Protein AF-A0A838S1V6-F1 (afdb_monomer_lite)

Structure (mmCIF, N/CA/C/O backbone):
data_AF-A0A838S1V6-F1
#
_entry.id   AF-A0A838S1V6-F1
#
loop_
_atom_site.group_PDB
_atom_site.id
_atom_site.type_symbol
_atom_site.label_atom_id
_atom_site.label_alt_id
_atom_site.label_comp_id
_atom_site.label_asym_id
_atom_site.label_entity_id
_atom_site.label_seq_id
_atom_site.pdbx_PDB_ins_code
_atom_site.Cartn_x
_atom_site.Cartn_y
_atom_site.Cartn_z
_atom_site.occupancy
_atom_site.B_iso_or_equiv
_atom_site.auth_seq_id
_atom_site.auth_comp_id
_atom_site.auth_asym_id
_atom_site.auth_atom_id
_atom_site.pdbx_PDB_model_num
ATOM 1 N N . MET A 1 1 ? -33.472 -0.361 -49.915 1.00 64.38 1 MET A N 1
ATOM 2 C CA . MET A 1 1 ? -34.206 0.030 -48.690 1.00 64.38 1 MET A CA 1
ATOM 3 C C . MET A 1 1 ? -33.788 -0.905 -47.568 1.00 64.38 1 MET A C 1
ATOM 5 O O . MET A 1 1 ? -33.939 -2.108 -47.727 1.00 64.38 1 MET A O 1
ATOM 9 N N . LEU A 1 2 ? -33.205 -0.383 -46.486 1.00 55.56 2 LEU A N 1
ATOM 10 C CA . LEU A 1 2 ? -32.909 -1.182 -45.290 1.00 55.56 2 LEU A CA 1
ATOM 11 C C . LEU A 1 2 ? -34.223 -1.507 -44.573 1.00 55.56 2 LEU A C 1
ATOM 13 O O . LEU A 1 2 ? -35.088 -0.643 -44.443 1.00 55.56 2 LEU A O 1
ATOM 17 N N . SER A 1 3 ? -34.386 -2.756 -44.138 1.00 73.19 3 SER A N 1
ATOM 18 C CA . SER A 1 3 ? -35.585 -3.168 -43.405 1.00 73.19 3 SER A CA 1
ATOM 19 C C . SER A 1 3 ? -35.631 -2.497 -42.027 1.00 73.19 3 SER A C 1
ATOM 21 O O . SER A 1 3 ? -34.586 -2.237 -41.426 1.00 73.19 3 SER A O 1
ATOM 23 N N . ALA A 1 4 ? -36.829 -2.272 -41.483 1.00 70.50 4 ALA A N 1
ATOM 24 C CA . ALA A 1 4 ? -37.004 -1.690 -40.147 1.00 70.50 4 ALA A CA 1
ATOM 25 C C . ALA A 1 4 ? -36.243 -2.464 -39.047 1.00 70.50 4 ALA A C 1
ATOM 27 O O . ALA A 1 4 ? -35.729 -1.864 -38.106 1.00 70.50 4 ALA A O 1
ATOM 28 N N . LYS A 1 5 ? -36.090 -3.788 -39.204 1.00 60.09 5 LYS A N 1
ATOM 29 C CA . LYS A 1 5 ? -35.303 -4.635 -38.294 1.00 60.09 5 LYS A CA 1
ATOM 30 C C . LYS A 1 5 ? -33.808 -4.315 -38.356 1.00 60.09 5 LYS A C 1
ATOM 32 O O . LYS A 1 5 ? -33.156 -4.252 -37.323 1.00 60.09 5 LYS A O 1
ATOM 37 N N . SER A 1 6 ? -33.280 -4.052 -39.551 1.00 66.31 6 SER A N 1
ATOM 38 C CA . SER A 1 6 ? -31.873 -3.688 -39.752 1.00 66.31 6 SER A CA 1
ATOM 39 C C . SER A 1 6 ? -31.537 -2.335 -39.115 1.00 66.31 6 SER A C 1
ATOM 41 O O . SER A 1 6 ? -30.457 -2.178 -38.556 1.00 66.31 6 SER A O 1
ATOM 43 N N . ILE A 1 7 ? -32.472 -1.379 -39.142 1.00 74.88 7 ILE A N 1
ATOM 44 C CA . ILE A 1 7 ? -32.304 -0.061 -38.506 1.00 74.88 7 ILE A CA 1
ATOM 45 C C . ILE A 1 7 ? -32.305 -0.189 -36.974 1.00 74.88 7 ILE A C 1
ATOM 47 O O . ILE A 1 7 ? -31.448 0.393 -36.311 1.00 74.88 7 ILE A O 1
ATOM 51 N N . ALA A 1 8 ? -33.210 -0.997 -36.410 1.00 71.31 8 ALA A N 1
ATOM 52 C CA . ALA A 1 8 ? -33.288 -1.223 -34.966 1.00 71.31 8 ALA A CA 1
ATOM 53 C C . ALA A 1 8 ? -32.011 -1.870 -34.398 1.00 71.31 8 ALA A C 1
ATOM 55 O O . ALA A 1 8 ? -31.507 -1.431 -33.364 1.00 71.31 8 ALA A O 1
ATOM 56 N N . THR A 1 9 ? -31.441 -2.858 -35.096 1.00 69.56 9 THR A N 1
ATOM 57 C CA . THR A 1 9 ? -30.188 -3.503 -34.674 1.00 69.56 9 THR A CA 1
ATOM 58 C C . THR A 1 9 ? -29.012 -2.526 -34.673 1.00 69.56 9 THR A C 1
ATOM 60 O O . THR A 1 9 ? -28.224 -2.519 -33.731 1.00 69.56 9 THR A O 1
ATOM 63 N N . ILE A 1 10 ? -28.905 -1.662 -35.689 1.00 74.19 10 ILE A N 1
ATOM 64 C CA . ILE A 1 10 ? -27.821 -0.671 -35.775 1.00 74.19 10 ILE A CA 1
ATOM 65 C C . ILE A 1 10 ? -27.909 0.336 -34.620 1.00 74.19 10 ILE A C 1
ATOM 67 O O . ILE A 1 10 ? -26.894 0.641 -33.997 1.00 74.19 10 ILE A O 1
ATOM 71 N N . LEU A 1 11 ? -29.115 0.810 -34.290 1.00 71.19 11 LEU A N 1
ATOM 72 C CA . LEU A 1 11 ? -29.318 1.743 -33.178 1.00 71.19 11 LEU A CA 1
ATOM 73 C C . LEU A 1 11 ? -29.007 1.109 -31.816 1.00 71.19 11 LEU A C 1
ATOM 75 O O . LEU A 1 11 ? -28.385 1.758 -30.979 1.00 71.19 11 LEU A O 1
ATOM 79 N N . ALA A 1 12 ? -29.373 -0.159 -31.605 1.00 68.88 12 ALA A N 1
ATOM 80 C CA . ALA A 1 12 ? -29.048 -0.876 -30.373 1.00 68.88 12 ALA A CA 1
ATOM 81 C C . ALA A 1 12 ? -27.529 -1.041 -30.192 1.00 68.88 12 ALA A C 1
ATOM 83 O O . ALA A 1 12 ? -27.003 -0.772 -29.114 1.00 68.88 12 ALA A O 1
ATOM 84 N N . VAL A 1 13 ? -26.808 -1.406 -31.258 1.00 64.50 13 VAL A N 1
ATOM 85 C CA . VAL A 1 13 ? -25.341 -1.520 -31.224 1.00 64.50 13 VAL A CA 1
ATOM 86 C C . VAL A 1 13 ? -24.693 -0.158 -30.975 1.00 64.50 13 VAL A C 1
ATOM 88 O O . VAL A 1 13 ? -23.810 -0.053 -30.128 1.00 64.50 13 VAL A O 1
ATOM 91 N N . ALA A 1 14 ? -25.157 0.904 -31.639 1.00 69.19 14 ALA A N 1
ATOM 92 C CA . ALA A 1 14 ? -24.637 2.253 -31.426 1.00 69.19 14 ALA A CA 1
ATOM 93 C C . ALA A 1 14 ? -24.868 2.750 -29.988 1.00 69.19 14 ALA A C 1
ATOM 95 O O . ALA A 1 14 ? -23.976 3.367 -29.411 1.00 69.19 14 ALA A O 1
ATOM 96 N N . ALA A 1 15 ? -26.023 2.445 -29.387 1.00 65.69 15 ALA A N 1
ATOM 97 C CA . ALA A 1 15 ? -26.323 2.795 -28.001 1.00 65.69 15 ALA A CA 1
ATOM 98 C C . ALA A 1 15 ? -25.430 2.039 -27.008 1.00 65.69 15 ALA A C 1
ATOM 100 O O . ALA A 1 15 ? -24.914 2.650 -26.078 1.00 65.69 15 ALA A O 1
ATOM 101 N N . VAL A 1 16 ? -25.189 0.742 -27.231 1.00 64.00 16 VAL A N 1
ATOM 102 C CA . VAL A 1 16 ? -24.269 -0.063 -26.410 1.00 64.00 16 VAL A CA 1
ATOM 103 C C . VAL A 1 16 ? -22.837 0.450 -26.539 1.00 64.00 16 VAL A C 1
ATOM 105 O O . VAL A 1 16 ? -22.167 0.636 -25.529 1.00 64.00 16 VAL A O 1
ATOM 108 N N . VAL A 1 17 ? -22.378 0.765 -27.753 1.00 66.81 17 VAL A N 1
ATOM 109 C CA . VAL A 1 17 ? -21.049 1.355 -27.975 1.00 66.81 17 VAL A CA 1
ATOM 110 C C . VAL A 1 17 ? -20.945 2.729 -27.314 1.00 66.81 17 VAL A C 1
ATOM 112 O O . VAL A 1 17 ? -19.946 3.007 -26.663 1.00 66.81 17 VAL A O 1
ATOM 115 N N . ALA A 1 18 ? -21.972 3.575 -27.403 1.00 63.81 18 ALA A N 1
ATOM 116 C CA . ALA A 1 18 ? -21.994 4.872 -26.731 1.00 63.81 18 ALA A CA 1
ATOM 117 C C . ALA A 1 18 ? -22.027 4.744 -25.199 1.00 63.81 18 ALA A C 1
ATOM 119 O O . ALA A 1 18 ? -21.424 5.568 -24.518 1.00 63.81 18 ALA A O 1
ATOM 120 N N . LEU A 1 19 ? -22.670 3.708 -24.653 1.00 63.31 19 LEU A N 1
ATOM 121 C CA . LEU A 1 19 ? -22.650 3.382 -23.224 1.00 63.31 19 LEU A CA 1
ATOM 122 C C . LEU A 1 19 ? -21.275 2.880 -22.786 1.00 63.31 19 LEU A C 1
ATOM 124 O O . LEU A 1 19 ? -20.761 3.361 -21.788 1.00 63.31 19 LEU A O 1
ATOM 128 N N . ILE A 1 20 ? -20.644 1.991 -23.554 1.00 58.94 20 ILE A N 1
ATOM 129 C CA . ILE A 1 20 ? -19.292 1.487 -23.277 1.00 58.94 20 ILE A CA 1
ATOM 130 C C . ILE A 1 20 ? -18.272 2.624 -23.374 1.00 58.94 20 ILE A C 1
ATOM 132 O O . ILE A 1 20 ? -17.466 2.796 -22.469 1.00 58.94 20 ILE A O 1
ATOM 136 N N . VAL A 1 21 ? -18.333 3.447 -24.425 1.00 55.88 21 VAL A N 1
ATOM 137 C CA . VAL A 1 21 ? -17.457 4.615 -24.608 1.00 55.88 21 VAL A CA 1
ATOM 138 C C . VAL A 1 21 ? -17.772 5.703 -23.582 1.00 55.88 21 VAL A C 1
ATOM 140 O O . VAL A 1 21 ? -16.857 6.359 -23.105 1.00 55.88 21 VAL A O 1
ATOM 143 N N . GLY A 1 22 ? -19.034 5.898 -23.204 1.00 54.19 22 GLY A N 1
ATOM 144 C CA . GLY A 1 22 ? -19.452 6.839 -22.162 1.00 54.19 22 GLY A CA 1
ATOM 145 C C . GLY A 1 22 ? -19.011 6.403 -20.764 1.00 54.19 22 GLY A C 1
ATOM 146 O O . GLY A 1 22 ? -18.532 7.232 -19.994 1.00 54.19 22 GLY A O 1
ATOM 147 N N . CYS A 1 23 ? -19.088 5.106 -20.458 1.00 50.38 23 CYS A N 1
ATOM 148 C CA . CYS A 1 23 ? -18.514 4.502 -19.260 1.00 50.38 23 CYS A CA 1
ATOM 149 C C . CYS A 1 23 ? -16.985 4.611 -19.285 1.00 50.38 23 CYS A C 1
ATOM 151 O O . CYS A 1 23 ? -16.415 5.121 -18.330 1.00 50.38 23 CYS A O 1
ATOM 153 N N . ALA A 1 24 ? -16.325 4.264 -20.391 1.00 48.09 24 ALA A N 1
ATOM 154 C CA . ALA A 1 24 ? -14.873 4.379 -20.543 1.00 48.09 24 ALA A CA 1
ATOM 155 C C . ALA A 1 24 ? -14.373 5.837 -20.465 1.00 48.09 24 ALA A C 1
ATOM 157 O O . ALA A 1 24 ? -13.326 6.091 -19.886 1.00 48.09 24 ALA A O 1
ATOM 158 N N . ARG A 1 25 ? -15.136 6.811 -20.984 1.00 45.31 25 ARG A N 1
ATOM 159 C CA . ARG A 1 25 ? -14.848 8.256 -20.875 1.00 45.31 25 ARG A CA 1
ATOM 160 C C . ARG A 1 25 ? -15.199 8.844 -19.506 1.00 45.31 25 ARG A C 1
ATOM 162 O O . ARG A 1 25 ? -14.613 9.845 -19.114 1.00 45.31 25 ARG A O 1
ATOM 169 N N . ARG A 1 26 ? -16.120 8.249 -18.743 1.00 42.47 26 ARG A N 1
ATOM 170 C CA . ARG A 1 26 ? -16.236 8.543 -17.301 1.00 42.47 26 ARG A CA 1
ATOM 171 C C . ARG A 1 26 ? -15.071 7.949 -16.509 1.00 42.47 26 ARG A C 1
ATOM 173 O O . ARG A 1 26 ? -14.690 8.525 -15.502 1.00 42.47 26 ARG A O 1
ATOM 180 N N . PHE A 1 27 ? -14.479 6.870 -17.014 1.00 42.69 27 PHE A N 1
ATOM 181 C CA . PHE A 1 27 ? -13.254 6.247 -16.514 1.00 42.69 27 PHE A CA 1
ATOM 182 C C . PHE A 1 27 ? -11.954 6.864 -17.058 1.00 42.69 27 PHE A C 1
ATOM 184 O O . PHE A 1 27 ? -10.881 6.319 -16.808 1.00 42.69 27 PHE A O 1
ATOM 191 N N . THR A 1 28 ? -11.990 8.042 -17.699 1.00 35.75 28 THR A N 1
ATOM 192 C CA . THR A 1 28 ? -10.828 8.953 -17.649 1.00 35.75 28 THR A CA 1
ATOM 193 C C . THR A 1 28 ? -10.734 9.520 -16.232 1.00 35.75 28 THR A C 1
ATOM 195 O O . THR A 1 28 ? -11.035 10.680 -15.966 1.00 35.75 28 THR A O 1
ATOM 198 N N . LEU A 1 29 ? -10.394 8.627 -15.305 1.00 42.25 29 LEU A N 1
ATOM 199 C CA . LEU A 1 29 ? -9.976 8.923 -13.954 1.00 42.25 29 LEU A CA 1
ATOM 200 C C . LEU A 1 29 ? -8.748 9.833 -14.072 1.00 42.25 29 LEU A C 1
ATOM 202 O O . LEU A 1 29 ? -7.793 9.509 -14.779 1.00 42.25 29 LEU A O 1
ATOM 206 N N . ASN A 1 30 ? -8.775 10.980 -13.397 1.00 44.09 30 ASN A N 1
ATOM 207 C CA . ASN A 1 30 ? -7.566 11.731 -13.070 1.00 44.09 30 ASN A CA 1
ATOM 208 C C . ASN A 1 30 ? -6.747 10.844 -12.114 1.00 44.09 30 ASN A C 1
ATOM 210 O O . ASN A 1 30 ? -6.823 10.992 -10.900 1.00 44.09 30 ASN A O 1
ATOM 214 N N . THR A 1 31 ? -6.061 9.837 -12.658 1.00 52.75 31 THR A N 1
ATOM 215 C CA . THR A 1 31 ? -5.337 8.825 -11.880 1.00 52.75 31 THR A CA 1
ATOM 216 C C . THR A 1 31 ? -3.970 9.300 -11.439 1.00 52.75 31 THR A C 1
ATOM 218 O O . THR A 1 31 ? -3.378 8.640 -10.602 1.00 52.75 31 THR A O 1
ATOM 221 N N . ASP A 1 32 ? -3.427 10.384 -11.994 1.00 66.06 32 ASP A N 1
ATOM 222 C CA . ASP A 1 32 ? -2.097 10.850 -11.611 1.00 66.06 32 ASP A CA 1
ATOM 223 C C . ASP A 1 32 ? -2.194 11.665 -10.315 1.00 66.06 32 ASP A C 1
ATOM 225 O O . ASP A 1 32 ? -2.474 12.864 -10.317 1.00 66.06 32 ASP A O 1
ATOM 229 N N . GLY A 1 33 ? -2.022 10.981 -9.182 1.00 74.31 33 GLY A N 1
ATOM 230 C CA . GLY A 1 33 ? -1.945 11.601 -7.861 1.00 74.31 33 GLY A CA 1
ATOM 231 C C . GLY A 1 33 ? -0.622 12.338 -7.629 1.00 74.31 33 GLY A C 1
ATOM 232 O O . GLY A 1 33 ? -0.432 12.918 -6.560 1.00 74.31 33 GLY A O 1
ATOM 233 N N . GLY A 1 34 ? 0.288 12.335 -8.609 1.00 88.38 34 GLY A N 1
ATOM 234 C CA . GLY A 1 34 ? 1.590 12.979 -8.537 1.00 88.38 34 GLY A CA 1
ATOM 235 C C . GLY A 1 34 ? 2.629 12.136 -7.800 1.00 88.38 34 GLY A C 1
ATOM 236 O O . GLY A 1 34 ? 2.634 10.907 -7.869 1.00 88.38 34 GLY A O 1
ATOM 237 N N . LEU A 1 35 ? 3.550 12.813 -7.111 1.00 90.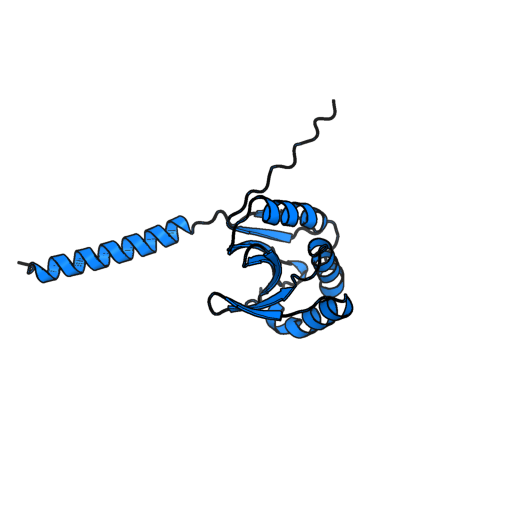62 35 LEU A N 1
ATOM 238 C CA . LEU A 1 35 ? 4.627 12.184 -6.347 1.00 90.62 35 LEU A CA 1
ATOM 239 C C . LEU A 1 35 ? 4.405 12.377 -4.848 1.00 90.62 35 LEU A C 1
ATOM 241 O O . LEU A 1 35 ? 4.153 13.496 -4.401 1.00 90.62 35 LEU A O 1
ATOM 245 N N . VAL A 1 36 ? 4.588 11.308 -4.080 1.00 93.44 36 VAL A N 1
ATOM 246 C CA . VAL A 1 36 ? 4.496 11.308 -2.611 1.00 93.44 36 VAL A CA 1
ATOM 247 C C . VAL A 1 36 ? 5.726 10.682 -1.976 1.00 93.44 36 VAL A C 1
ATOM 249 O O . VAL A 1 36 ? 6.505 10.015 -2.656 1.00 93.44 36 VAL A O 1
ATOM 252 N N . THR A 1 37 ? 5.908 10.886 -0.675 1.00 94.69 37 THR A N 1
ATOM 253 C CA . THR A 1 37 ? 6.884 10.135 0.123 1.00 94.69 37 THR A CA 1
ATOM 254 C C . THR A 1 37 ? 6.188 9.221 1.125 1.00 94.69 37 THR A C 1
ATOM 256 O O . THR A 1 37 ? 4.970 9.276 1.318 1.00 94.69 37 THR A O 1
ATOM 259 N N . LEU A 1 38 ? 6.968 8.385 1.814 1.00 95.19 38 LEU A N 1
ATOM 260 C CA . LEU A 1 38 ? 6.455 7.568 2.915 1.00 95.19 38 LEU A CA 1
ATOM 261 C C . LEU A 1 38 ? 5.749 8.418 3.982 1.00 95.19 38 LEU A C 1
ATOM 263 O O . LEU A 1 38 ? 4.734 7.986 4.526 1.00 95.19 38 LEU A O 1
ATOM 267 N N . GLY A 1 39 ? 6.224 9.642 4.236 1.00 95.56 39 GLY A N 1
ATOM 268 C CA . GLY A 1 39 ? 5.629 10.567 5.204 1.00 95.56 39 GLY A CA 1
ATOM 269 C C . GLY A 1 39 ? 4.188 10.987 4.886 1.00 95.56 39 GLY A C 1
ATOM 270 O O . GLY A 1 39 ? 3.462 11.385 5.797 1.00 95.56 39 GLY A O 1
ATOM 271 N N . ASP A 1 40 ? 3.741 10.850 3.635 1.00 95.81 40 ASP A N 1
ATOM 272 C CA . ASP A 1 40 ? 2.387 11.223 3.212 1.00 95.81 40 ASP A CA 1
ATOM 273 C C . ASP A 1 40 ? 1.343 10.113 3.469 1.00 95.81 40 ASP A C 1
ATOM 275 O O . ASP A 1 40 ? 0.138 10.376 3.449 1.00 95.81 40 ASP A O 1
ATOM 279 N N . PHE A 1 41 ? 1.764 8.874 3.772 1.00 96.88 41 PHE A N 1
ATOM 280 C CA . PHE A 1 41 ? 0.858 7.722 3.937 1.00 96.88 41 PHE A CA 1
ATOM 281 C C . PHE A 1 41 ? -0.224 7.927 5.009 1.00 96.88 41 PHE A C 1
ATOM 283 O O . PHE A 1 41 ? -1.381 7.600 4.737 1.00 96.88 41 PHE A O 1
ATOM 290 N N . PRO A 1 42 ? 0.069 8.480 6.207 1.00 96.62 42 PRO A N 1
ATOM 291 C CA . PRO A 1 42 ? -0.967 8.720 7.209 1.00 96.62 42 PRO A CA 1
ATOM 292 C C . PRO A 1 42 ? -2.048 9.685 6.708 1.00 96.62 42 PRO A C 1
ATOM 294 O O . PRO A 1 42 ? -3.232 9.484 6.981 1.00 96.62 42 PRO A O 1
ATOM 297 N N . GLN A 1 43 ? -1.661 10.708 5.939 1.00 95.31 43 GLN A N 1
ATOM 298 C CA . GLN A 1 43 ? -2.605 11.657 5.353 1.00 95.31 43 GLN A CA 1
ATOM 299 C C . GLN A 1 43 ? -3.438 11.000 4.246 1.00 95.31 43 GLN A C 1
ATOM 301 O O . GLN A 1 43 ? -4.653 11.182 4.231 1.00 95.31 43 GLN A O 1
ATOM 306 N N . LEU A 1 44 ? -2.816 10.213 3.363 1.00 95.62 44 LEU A N 1
ATOM 307 C CA . LEU A 1 44 ? -3.507 9.462 2.307 1.00 95.62 44 LEU A CA 1
ATOM 308 C C . LEU A 1 44 ? -4.530 8.479 2.887 1.00 95.62 44 LEU A C 1
ATOM 310 O O . LEU A 1 44 ? -5.674 8.432 2.442 1.00 95.62 44 LEU A O 1
ATOM 314 N N . LEU A 1 45 ? -4.147 7.732 3.924 1.00 96.50 45 LEU A N 1
ATOM 315 C CA . LEU A 1 45 ? -5.031 6.789 4.605 1.00 96.50 45 LEU A CA 1
ATOM 316 C C . LEU A 1 45 ? -6.193 7.501 5.315 1.00 96.50 45 LEU A C 1
ATOM 318 O O . LEU A 1 45 ? -7.335 7.039 5.276 1.00 96.50 45 LEU A O 1
ATOM 322 N N . SER A 1 46 ? -5.918 8.652 5.931 1.00 95.19 46 SER A N 1
ATOM 323 C CA . SER A 1 46 ? -6.943 9.496 6.548 1.00 95.19 46 SER A CA 1
ATOM 324 C C . SER A 1 46 ? -7.925 10.039 5.504 1.00 95.19 46 SER A C 1
ATOM 326 O O . SER A 1 46 ? -9.137 9.916 5.672 1.00 95.19 46 SER A O 1
ATOM 328 N N . ALA A 1 47 ? -7.434 10.559 4.378 1.00 94.31 47 ALA A N 1
ATOM 329 C CA . ALA A 1 47 ? -8.275 11.049 3.288 1.00 94.31 47 ALA A CA 1
ATOM 330 C C . ALA A 1 47 ? -9.142 9.932 2.687 1.00 94.31 47 ALA A C 1
ATOM 332 O O . ALA A 1 47 ? -10.353 10.113 2.538 1.00 94.31 47 ALA A O 1
ATOM 333 N N . LEU A 1 48 ? -8.549 8.760 2.437 1.00 95.31 48 LEU A N 1
ATOM 334 C CA . LEU A 1 48 ? -9.269 7.578 1.972 1.00 95.31 48 LEU A CA 1
ATOM 335 C C . LEU A 1 48 ? -10.382 7.197 2.955 1.00 95.31 48 LEU A C 1
ATOM 337 O O . LEU A 1 48 ? -11.532 7.091 2.553 1.00 95.31 48 LEU A O 1
ATOM 341 N N . SER A 1 49 ? -10.073 7.060 4.247 1.00 94.81 49 SER A N 1
ATOM 342 C CA . SER A 1 49 ? -11.057 6.628 5.255 1.00 94.81 49 SER A CA 1
ATOM 343 C C . SER A 1 49 ? -12.180 7.636 5.524 1.00 94.81 49 SER A C 1
ATOM 345 O O . SER A 1 49 ? -13.259 7.238 5.956 1.00 94.81 49 SER A O 1
ATOM 347 N N . THR A 1 50 ? -11.940 8.930 5.296 1.00 94.44 50 THR A N 1
ATOM 348 C CA . THR A 1 50 ? -12.905 9.999 5.607 1.00 94.44 50 THR A CA 1
ATOM 349 C C . THR A 1 50 ? -13.759 10.423 4.421 1.00 94.44 50 THR A C 1
ATOM 351 O O . THR A 1 50 ? -14.891 10.859 4.624 1.00 94.44 50 THR A O 1
ATOM 354 N N . THR A 1 51 ? -13.227 10.332 3.201 1.00 93.56 51 THR A N 1
ATOM 355 C CA . THR A 1 51 ? -13.900 10.825 1.986 1.00 93.56 51 THR A CA 1
ATOM 356 C C . THR A 1 51 ? -14.170 9.733 0.956 1.00 93.56 51 THR A C 1
ATOM 358 O O . THR A 1 51 ? -14.999 9.935 0.073 1.00 93.56 51 THR A O 1
ATOM 361 N N . GLY A 1 52 ? -13.496 8.585 1.066 1.00 92.88 52 GLY A N 1
ATOM 362 C CA . GLY A 1 52 ? -13.684 7.452 0.171 1.00 92.88 52 GLY A CA 1
ATOM 363 C C . GLY A 1 52 ? -14.942 6.644 0.488 1.00 92.88 52 GLY A C 1
ATOM 364 O O . GLY A 1 52 ? -15.406 6.574 1.628 1.00 92.88 52 GLY A O 1
ATOM 365 N N . GLY A 1 53 ? -15.482 6.003 -0.544 1.00 93.94 53 GLY A N 1
ATOM 366 C CA . GLY A 1 53 ? -16.530 4.992 -0.449 1.00 93.94 53 GLY A CA 1
ATOM 367 C C . GLY A 1 53 ? -15.985 3.595 -0.740 1.00 93.94 53 GLY A C 1
ATOM 368 O O . GLY A 1 53 ? -14.795 3.405 -0.975 1.00 93.94 53 GLY A O 1
ATOM 369 N N . ASN A 1 54 ? -16.865 2.592 -0.749 1.00 95.56 54 ASN A N 1
ATOM 370 C CA . ASN A 1 54 ? -16.491 1.253 -1.216 1.00 95.56 54 ASN A CA 1
ATOM 371 C C . ASN A 1 54 ? -15.937 1.317 -2.643 1.00 95.56 54 ASN A C 1
ATOM 373 O O . ASN A 1 54 ? -16.585 1.878 -3.523 1.00 95.56 54 ASN A O 1
ATOM 377 N N . GLY A 1 55 ? -14.778 0.699 -2.860 1.00 91.75 55 GLY A N 1
ATOM 378 C CA . GLY A 1 55 ? -14.075 0.715 -4.140 1.00 91.75 55 GLY A CA 1
ATOM 379 C C . GLY A 1 55 ? -13.100 1.881 -4.319 1.00 91.75 55 GLY A C 1
ATOM 380 O O . GLY A 1 55 ? -12.292 1.815 -5.236 1.00 91.75 55 GLY A O 1
ATOM 381 N N . SER A 1 56 ? -13.102 2.898 -3.447 1.00 94.62 56 SER A N 1
ATOM 382 C CA . SER A 1 56 ? -12.063 3.934 -3.454 1.00 94.62 56 SER A CA 1
ATOM 383 C C . SER A 1 56 ? -10.713 3.336 -3.063 1.00 94.62 56 SER A C 1
ATOM 385 O O . SER A 1 56 ? -10.639 2.494 -2.157 1.00 94.62 56 SER A O 1
ATOM 387 N N . PHE A 1 57 ? -9.640 3.793 -3.707 1.00 95.44 57 PHE A N 1
ATOM 388 C CA . PHE A 1 57 ? -8.290 3.321 -3.419 1.00 95.44 57 PHE A CA 1
ATOM 389 C C . PHE A 1 57 ? -7.214 4.340 -3.784 1.00 95.44 57 PHE A C 1
ATOM 391 O O . PHE A 1 57 ? -7.418 5.240 -4.600 1.00 95.44 57 PHE A O 1
ATOM 398 N N . TRP A 1 58 ? -6.028 4.142 -3.216 1.00 95.62 58 TRP A N 1
ATOM 399 C CA . TRP A 1 58 ? -4.791 4.692 -3.753 1.00 95.62 58 TRP A CA 1
ATOM 400 C C . TRP A 1 58 ? -3.716 3.619 -3.866 1.00 95.62 58 TRP A C 1
ATOM 402 O O . TRP A 1 58 ? -3.716 2.640 -3.120 1.00 95.62 58 TRP A O 1
ATOM 412 N N . VAL A 1 59 ? -2.793 3.825 -4.799 1.00 94.81 59 VAL A N 1
ATOM 413 C CA . VAL A 1 59 ? -1.660 2.942 -5.074 1.00 94.81 59 VAL A CA 1
ATOM 414 C C . VAL A 1 59 ? -0.389 3.770 -5.094 1.00 94.81 59 VAL A C 1
ATOM 416 O O . VAL A 1 59 ? -0.364 4.843 -5.691 1.00 94.81 59 VAL A O 1
ATOM 419 N N . VAL A 1 60 ? 0.678 3.259 -4.494 1.00 93.88 60 VAL A N 1
ATOM 420 C CA . VAL A 1 60 ? 2.031 3.754 -4.755 1.00 93.88 60 VAL A CA 1
ATOM 421 C C . VAL A 1 60 ? 2.791 2.750 -5.604 1.00 93.88 60 VAL A C 1
ATOM 423 O O . VAL A 1 60 ? 2.776 1.551 -5.320 1.00 93.88 60 VAL A O 1
ATOM 426 N N . LEU A 1 61 ? 3.465 3.237 -6.640 1.00 90.88 61 LEU A N 1
ATOM 427 C CA . LEU A 1 61 ? 4.436 2.457 -7.402 1.00 90.88 61 LEU A CA 1
ATOM 428 C C . LEU A 1 61 ? 5.819 2.695 -6.803 1.00 90.88 61 LEU A C 1
ATOM 430 O O . LEU A 1 61 ? 6.146 3.834 -6.471 1.00 90.88 61 LEU A O 1
ATOM 434 N N . VAL A 1 62 ? 6.623 1.640 -6.668 1.00 85.50 62 VAL A N 1
ATOM 435 C CA . VAL A 1 62 ? 7.940 1.696 -6.018 1.00 85.50 62 VAL A CA 1
ATOM 436 C C . VAL A 1 62 ? 9.052 1.723 -7.075 1.00 85.50 62 VAL A C 1
ATOM 438 O O . VAL A 1 62 ? 9.448 0.659 -7.560 1.00 85.50 62 VAL A O 1
ATOM 441 N N . PRO A 1 63 ? 9.603 2.897 -7.449 1.00 71.94 63 PRO A N 1
ATOM 442 C CA . PRO A 1 63 ? 10.492 3.011 -8.605 1.00 71.94 63 PRO A CA 1
ATOM 443 C C . PRO A 1 63 ? 11.819 2.277 -8.423 1.00 71.94 63 PRO A C 1
ATOM 445 O O . PRO A 1 63 ? 12.313 1.676 -9.369 1.00 71.94 63 PRO A O 1
ATOM 448 N N . ASN A 1 64 ? 12.347 2.238 -7.195 1.00 63.91 64 ASN A N 1
ATOM 449 C CA . ASN A 1 64 ? 13.605 1.557 -6.859 1.00 63.91 64 ASN A CA 1
ATOM 450 C C . ASN A 1 64 ? 13.544 0.027 -7.038 1.00 63.91 64 ASN A C 1
ATOM 452 O O . ASN A 1 64 ? 14.567 -0.645 -6.951 1.00 63.91 64 ASN A O 1
ATOM 456 N N . THR A 1 65 ? 12.356 -0.529 -7.299 1.00 59.28 65 THR A N 1
ATOM 457 C CA . THR A 1 65 ? 12.165 -1.950 -7.633 1.00 59.28 65 THR A CA 1
ATOM 458 C C . THR A 1 65 ? 12.110 -2.218 -9.130 1.00 59.28 65 THR A C 1
ATOM 460 O O . THR A 1 65 ? 12.009 -3.380 -9.524 1.00 59.28 65 THR A O 1
ATOM 463 N N . ALA A 1 66 ? 12.182 -1.171 -9.961 1.00 58.41 66 ALA A N 1
ATOM 464 C CA . ALA A 1 66 ? 12.229 -1.315 -11.404 1.00 58.41 66 ALA A CA 1
ATOM 465 C C . ALA A 1 66 ? 13.446 -2.154 -11.787 1.00 58.41 66 ALA A C 1
ATOM 467 O O . ALA A 1 66 ? 14.592 -1.730 -11.640 1.00 58.41 66 ALA A O 1
ATOM 468 N N . ARG A 1 67 ? 13.189 -3.365 -12.270 1.00 59.34 67 ARG A N 1
ATOM 469 C CA . ARG A 1 67 ? 14.198 -4.162 -12.962 1.00 59.34 67 ARG A CA 1
ATOM 470 C C . ARG A 1 67 ? 14.238 -3.730 -14.425 1.00 59.34 67 ARG A C 1
ATOM 472 O O . ARG A 1 67 ? 13.327 -3.061 -14.911 1.00 59.34 67 ARG A O 1
ATOM 479 N N . ASP A 1 68 ? 15.227 -4.229 -15.155 1.00 56.97 68 ASP A N 1
ATOM 480 C CA . ASP A 1 68 ? 15.336 -4.075 -16.614 1.00 56.97 68 ASP A CA 1
ATOM 481 C C . ASP A 1 68 ? 14.099 -4.607 -17.378 1.00 56.97 68 ASP A C 1
ATOM 483 O O . ASP A 1 68 ? 13.958 -4.368 -18.575 1.00 56.97 68 ASP A O 1
ATOM 487 N N . ASP A 1 69 ? 13.193 -5.324 -16.696 1.00 59.38 69 ASP A N 1
ATOM 488 C CA . ASP A 1 69 ? 11.915 -5.804 -17.230 1.00 59.38 69 ASP A CA 1
ATOM 489 C C . ASP A 1 69 ? 10.732 -4.824 -17.059 1.00 59.38 69 ASP A C 1
ATOM 491 O O . ASP A 1 69 ? 9.618 -5.145 -17.472 1.00 59.38 69 ASP A O 1
ATOM 495 N N . GLY A 1 70 ? 10.962 -3.637 -16.481 1.00 60.47 70 GLY A N 1
ATOM 496 C CA . GLY A 1 70 ? 9.996 -2.535 -16.422 1.00 60.47 70 GLY A CA 1
ATOM 497 C C . GLY A 1 70 ? 8.832 -2.713 -15.441 1.00 60.47 70 GLY A C 1
ATOM 498 O O . GLY A 1 70 ? 7.893 -1.919 -15.479 1.00 60.47 70 GLY A O 1
ATOM 499 N N . ASN A 1 71 ? 8.860 -3.726 -14.566 1.00 69.81 71 ASN A N 1
ATOM 500 C CA . ASN A 1 71 ? 7.781 -3.963 -13.604 1.00 69.81 71 ASN A CA 1
ATOM 501 C C . ASN A 1 71 ? 8.097 -3.364 -12.229 1.00 69.81 71 ASN A C 1
ATOM 503 O O . ASN A 1 71 ? 9.059 -3.760 -11.575 1.00 69.81 71 ASN A O 1
ATOM 507 N N . TYR A 1 72 ? 7.237 -2.460 -11.763 1.00 83.75 72 TYR A N 1
ATOM 508 C CA . TYR A 1 72 ? 7.290 -1.900 -10.413 1.00 83.75 72 TYR A CA 1
ATOM 509 C C . TYR A 1 72 ? 6.499 -2.770 -9.430 1.00 83.75 72 TYR A C 1
ATOM 511 O O . TYR A 1 72 ? 5.423 -3.273 -9.768 1.00 83.75 72 TYR A O 1
ATOM 519 N N . ALA A 1 73 ? 6.982 -2.894 -8.193 1.00 88.88 73 ALA A N 1
ATOM 520 C CA . ALA A 1 73 ? 6.105 -3.250 -7.084 1.00 88.88 73 ALA A CA 1
ATOM 521 C C . ALA A 1 73 ? 5.057 -2.149 -6.895 1.00 88.88 73 ALA A C 1
ATOM 523 O O . ALA A 1 73 ? 5.362 -0.958 -7.028 1.00 88.88 73 ALA A O 1
ATOM 524 N N . ASN A 1 74 ? 3.836 -2.545 -6.553 1.00 91.06 74 ASN A N 1
ATOM 525 C CA . ASN A 1 74 ? 2.802 -1.607 -6.148 1.00 91.06 74 ASN A CA 1
ATOM 526 C C . ASN A 1 74 ? 2.199 -2.002 -4.801 1.00 91.06 74 ASN A C 1
ATOM 528 O O . ASN A 1 74 ? 1.960 -3.177 -4.536 1.00 91.06 74 ASN A O 1
ATOM 532 N N . LEU A 1 75 ? 1.974 -1.011 -3.944 1.00 96.06 75 LEU A N 1
ATOM 533 C CA . LEU A 1 75 ? 1.264 -1.182 -2.682 1.00 96.06 75 LEU A CA 1
ATOM 534 C C . LEU A 1 75 ? -0.020 -0.365 -2.752 1.00 96.06 75 LEU A C 1
ATOM 536 O O . LEU A 1 75 ? 0.028 0.831 -3.042 1.00 96.06 75 LEU A O 1
ATOM 540 N N . GLN A 1 76 ? -1.152 -1.008 -2.484 1.00 97.31 76 GLN A N 1
ATOM 541 C CA . GLN A 1 76 ? -2.467 -0.390 -2.566 1.00 97.31 76 GLN A CA 1
ATOM 542 C C . GLN A 1 76 ? -3.113 -0.298 -1.185 1.00 97.31 76 GLN A C 1
ATOM 544 O O . GLN A 1 76 ? -2.897 -1.142 -0.319 1.00 97.31 76 GLN A O 1
ATOM 549 N N . TYR A 1 77 ? -3.953 0.715 -0.996 1.00 98.25 77 TYR A N 1
ATOM 550 C CA . TYR A 1 77 ? -4.916 0.773 0.095 1.00 98.25 77 TYR A CA 1
ATOM 551 C C . TYR A 1 77 ? -6.298 1.035 -0.478 1.00 98.25 77 TYR A C 1
ATOM 553 O O . TYR A 1 77 ? -6.462 1.943 -1.291 1.00 98.25 77 TYR A O 1
ATOM 561 N N . SER A 1 78 ? -7.290 0.261 -0.046 1.00 97.50 78 SER A N 1
ATOM 562 C CA . SER A 1 78 ? -8.649 0.319 -0.592 1.00 97.50 78 SER A CA 1
ATOM 563 C C . SER A 1 78 ? -9.727 0.132 0.471 1.00 97.50 78 SER A C 1
ATOM 565 O O . SER A 1 78 ? -9.484 -0.432 1.547 1.00 97.50 78 SER A O 1
ATOM 567 N N . ILE A 1 79 ? -10.948 0.568 0.156 1.00 97.75 79 ILE A N 1
ATOM 568 C CA . ILE A 1 79 ? -12.131 0.340 0.989 1.00 97.75 79 ILE A CA 1
ATOM 569 C C . ILE A 1 79 ? -12.968 -0.812 0.432 1.00 97.75 79 ILE A C 1
ATOM 571 O O . ILE A 1 79 ? -13.514 -0.731 -0.668 1.00 97.75 79 ILE A O 1
ATOM 575 N N . GLU A 1 80 ? -13.167 -1.836 1.261 1.00 96.12 80 GLU A N 1
ATOM 576 C CA . GLU A 1 80 ? -14.076 -2.953 1.000 1.00 96.12 80 GLU A CA 1
ATOM 577 C C . GLU A 1 80 ? -15.009 -3.154 2.191 1.00 96.12 80 GLU A C 1
ATOM 579 O O . GLU A 1 80 ? -14.562 -3.229 3.338 1.00 96.12 80 GLU A O 1
ATOM 584 N N . GLY A 1 81 ? -16.320 -3.231 1.943 1.00 94.44 81 GLY A N 1
ATOM 585 C CA . GLY A 1 81 ? -17.308 -3.413 3.012 1.00 94.44 81 GLY A CA 1
ATOM 586 C C . GLY A 1 81 ? -17.265 -2.311 4.082 1.00 94.44 81 GLY A C 1
ATOM 587 O O . GLY A 1 81 ? -17.482 -2.585 5.259 1.00 94.44 81 GLY A O 1
ATOM 588 N N . GLY A 1 82 ? -16.934 -1.080 3.688 1.00 95.12 82 GLY A N 1
ATOM 589 C CA . GLY A 1 82 ? -16.792 0.082 4.564 1.00 95.12 82 GLY A CA 1
ATOM 590 C C . GLY A 1 82 ? -15.510 0.086 5.397 1.00 95.12 82 GLY A C 1
ATOM 591 O O . GLY A 1 82 ? -15.378 0.909 6.299 1.00 95.12 82 GLY A O 1
ATOM 592 N N . ARG A 1 83 ? -14.569 -0.830 5.137 1.00 96.25 83 ARG A N 1
ATOM 593 C CA . ARG A 1 83 ? -13.312 -0.950 5.879 1.00 96.25 83 ARG A CA 1
ATOM 594 C C . ARG A 1 83 ? -12.118 -0.721 4.973 1.00 96.25 83 ARG A C 1
ATOM 596 O O . ARG A 1 83 ? -11.987 -1.374 3.941 1.00 96.25 83 ARG A O 1
ATOM 603 N N . VAL A 1 84 ? -11.223 0.157 5.410 1.00 97.69 84 VAL A N 1
ATOM 604 C CA . VAL A 1 84 ? -9.911 0.337 4.789 1.00 97.69 84 VAL A CA 1
ATOM 605 C C . VAL A 1 84 ? -9.055 -0.907 5.026 1.00 97.69 84 VAL A C 1
ATOM 607 O O . VAL A 1 84 ? -9.085 -1.498 6.106 1.00 97.69 84 VAL A O 1
ATOM 610 N N . GLY A 1 85 ? -8.287 -1.295 4.016 1.00 98.25 85 GLY A N 1
ATOM 611 C CA . GLY A 1 85 ? -7.290 -2.351 4.098 1.00 98.25 85 GLY A CA 1
ATOM 612 C C . GLY A 1 85 ? -6.078 -2.015 3.245 1.00 98.25 85 GLY A C 1
ATOM 613 O O . GLY A 1 85 ? -6.161 -1.192 2.335 1.00 98.25 85 GLY A O 1
ATOM 614 N N . MET A 1 86 ? -4.957 -2.636 3.590 1.00 98.56 86 MET A N 1
ATOM 615 C CA . MET A 1 86 ? -3.731 -2.639 2.803 1.00 98.56 86 MET A CA 1
ATOM 616 C C . MET A 1 86 ? -3.744 -3.877 1.904 1.00 98.56 86 MET A C 1
ATOM 618 O O . MET A 1 86 ? -3.895 -4.994 2.405 1.00 98.56 86 MET A O 1
ATOM 622 N N . ASP A 1 87 ? -3.572 -3.671 0.601 1.00 98.25 87 ASP A N 1
ATOM 623 C CA . ASP A 1 87 ? -3.656 -4.704 -0.422 1.00 98.25 87 ASP A CA 1
ATOM 624 C C . ASP A 1 87 ? -2.323 -4.889 -1.152 1.00 98.25 87 ASP A C 1
ATOM 626 O O . ASP A 1 87 ? -1.703 -3.940 -1.643 1.00 98.25 87 ASP A O 1
ATOM 630 N N . TRP A 1 88 ? -1.925 -6.150 -1.285 1.00 97.81 88 TRP A N 1
ATOM 631 C CA . TRP A 1 88 ? -0.846 -6.600 -2.150 1.00 97.81 88 TRP A CA 1
ATOM 632 C C . TRP A 1 88 ? -1.445 -7.266 -3.386 1.00 97.81 88 TRP A C 1
ATOM 634 O O . TRP A 1 88 ? -1.816 -8.444 -3.363 1.00 97.81 88 TRP A O 1
ATOM 644 N N . VAL A 1 89 ? -1.598 -6.487 -4.457 1.00 95.25 89 VAL A N 1
ATOM 645 C CA . VAL A 1 89 ? -2.304 -6.915 -5.670 1.00 95.25 89 VAL A CA 1
ATOM 646 C C . VAL A 1 89 ? -1.409 -7.820 -6.515 1.00 95.25 89 VAL A C 1
ATOM 648 O O . VAL A 1 89 ? -0.372 -7.386 -7.014 1.00 95.25 89 VAL A O 1
ATOM 651 N N . LEU A 1 90 ? -1.808 -9.079 -6.718 1.00 94.25 90 LEU A N 1
ATOM 652 C CA . LEU A 1 90 ? -1.031 -10.104 -7.430 1.00 94.25 90 LEU A CA 1
ATOM 653 C C . LEU A 1 90 ? -1.202 -9.988 -8.954 1.00 94.25 90 LEU A C 1
ATOM 655 O O . LEU A 1 90 ? -1.525 -10.958 -9.636 1.00 94.25 90 LEU A O 1
ATOM 659 N N . LEU A 1 91 ? -1.003 -8.776 -9.474 1.00 87.94 91 LEU A N 1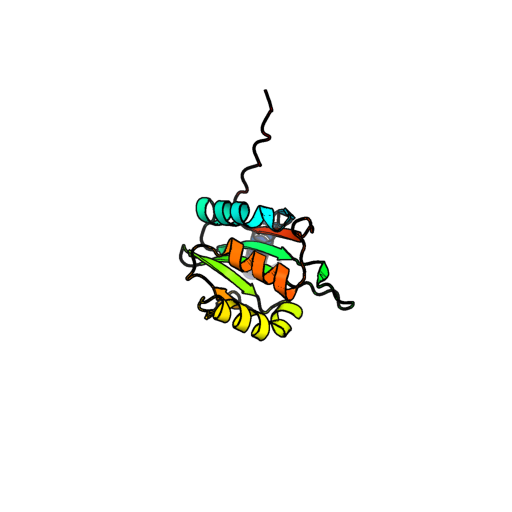
ATOM 660 C CA . LEU A 1 91 ? -1.075 -8.458 -10.900 1.00 87.94 91 LEU A CA 1
ATOM 661 C C . LEU A 1 91 ? 0.312 -8.171 -11.476 1.00 87.94 91 LEU A C 1
ATOM 663 O O . LEU A 1 91 ? 0.708 -8.750 -12.484 1.00 87.94 91 LEU A O 1
ATOM 667 N N . ALA A 1 92 ? 1.065 -7.281 -10.825 1.00 86.06 92 ALA A N 1
ATOM 668 C CA . ALA A 1 92 ? 2.430 -6.991 -11.235 1.00 86.06 92 ALA A CA 1
ATOM 669 C C . ALA A 1 92 ? 3.327 -8.195 -10.933 1.00 86.06 92 ALA A C 1
ATOM 671 O O . ALA A 1 92 ? 3.244 -8.785 -9.854 1.00 86.06 92 ALA A O 1
ATOM 672 N N . LYS A 1 93 ? 4.235 -8.519 -11.861 1.00 86.50 93 LYS A N 1
ATOM 673 C CA . LYS A 1 93 ? 5.188 -9.628 -11.708 1.00 86.50 93 LYS A CA 1
ATOM 674 C C . LYS A 1 93 ? 5.915 -9.575 -10.361 1.00 86.50 93 LYS A C 1
ATOM 676 O O . LYS A 1 93 ? 6.015 -10.590 -9.679 1.00 86.50 93 LYS A O 1
ATOM 681 N N . ARG A 1 94 ? 6.333 -8.376 -9.940 1.00 88.25 94 ARG A N 1
ATOM 682 C CA . ARG A 1 94 ? 7.022 -8.170 -8.665 1.00 88.25 94 ARG A CA 1
ATOM 683 C C . ARG A 1 94 ? 6.157 -8.529 -7.457 1.00 88.25 94 ARG A C 1
ATOM 685 O O . ARG A 1 94 ? 6.633 -9.190 -6.542 1.00 88.25 94 ARG A O 1
ATOM 692 N N . ASN A 1 95 ? 4.878 -8.164 -7.482 1.00 91.88 95 ASN A N 1
ATOM 693 C CA . ASN A 1 95 ? 3.939 -8.531 -6.429 1.00 91.88 95 ASN A CA 1
ATOM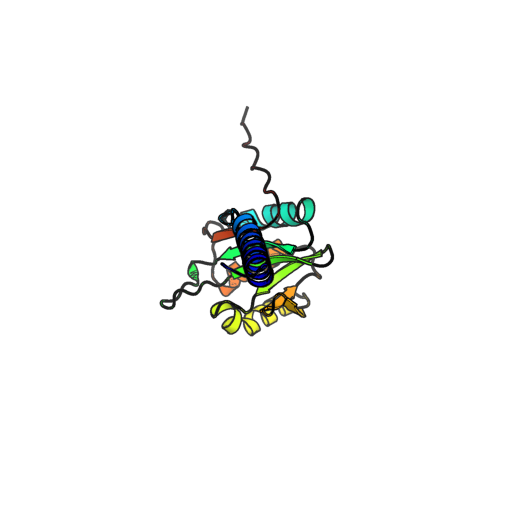 694 C C . ASN A 1 95 ? 3.706 -10.047 -6.357 1.00 91.88 95 ASN A C 1
ATOM 696 O O . ASN A 1 95 ? 3.583 -10.594 -5.263 1.00 91.88 95 ASN A O 1
ATOM 700 N N . VAL A 1 96 ? 3.671 -10.731 -7.504 1.00 93.25 96 VAL A N 1
ATOM 701 C CA . VAL A 1 96 ? 3.548 -12.196 -7.554 1.00 93.25 96 VAL A CA 1
ATOM 702 C C . VAL A 1 96 ? 4.784 -12.873 -6.958 1.00 93.25 96 VAL A C 1
ATOM 704 O O . VAL A 1 96 ? 4.641 -13.755 -6.115 1.00 93.25 96 VAL A O 1
ATOM 707 N N . GLU A 1 97 ? 5.983 -12.445 -7.357 1.00 92.44 97 GLU A N 1
ATOM 708 C CA . GLU A 1 97 ? 7.254 -12.995 -6.860 1.00 92.44 97 GLU A CA 1
ATOM 709 C C . GLU A 1 97 ? 7.434 -12.774 -5.353 1.00 92.44 97 GLU A C 1
ATOM 711 O O . GLU A 1 97 ? 7.828 -13.687 -4.631 1.00 92.44 97 GLU A O 1
ATOM 716 N N . ASP A 1 98 ? 7.087 -11.583 -4.862 1.00 93.94 98 ASP A N 1
ATOM 717 C CA . ASP A 1 98 ? 7.288 -11.203 -3.462 1.00 93.94 98 ASP A CA 1
ATOM 718 C C . ASP A 1 98 ? 6.081 -11.559 -2.562 1.00 93.94 98 ASP A C 1
ATOM 720 O O . ASP A 1 98 ? 6.037 -11.164 -1.395 1.00 93.94 98 ASP A O 1
ATOM 724 N N . LYS A 1 99 ? 5.099 -12.328 -3.066 1.00 96.56 99 LYS A N 1
ATOM 725 C CA . LYS A 1 99 ? 3.884 -12.741 -2.327 1.00 96.56 99 LYS A CA 1
ATOM 726 C C . LYS A 1 99 ? 4.211 -13.358 -0.964 1.00 96.56 99 LYS A C 1
ATOM 728 O O . LYS A 1 99 ? 3.591 -13.021 0.050 1.00 96.56 99 LYS A O 1
ATOM 733 N N . GLU A 1 100 ? 5.160 -14.291 -0.939 1.00 97.81 100 GLU A N 1
ATOM 734 C CA . GLU A 1 100 ? 5.544 -14.992 0.288 1.00 97.81 100 GLU A CA 1
ATOM 735 C C . GLU A 1 100 ? 6.271 -14.057 1.260 1.00 97.81 100 GLU A C 1
ATOM 737 O O . GLU A 1 100 ? 5.935 -14.024 2.441 1.00 97.81 100 GLU A O 1
ATOM 742 N N . ALA A 1 101 ? 7.193 -13.236 0.753 1.00 95.94 101 ALA A N 1
ATOM 743 C CA . ALA A 1 101 ? 7.928 -12.255 1.544 1.00 95.94 101 ALA A CA 1
ATOM 744 C C . ALA A 1 101 ? 6.990 -11.241 2.224 1.00 95.94 101 ALA A C 1
ATOM 746 O O . ALA A 1 101 ? 7.099 -11.002 3.428 1.00 95.94 101 ALA A O 1
ATOM 747 N N . PHE A 1 102 ? 6.010 -10.715 1.480 1.00 97.50 102 PHE A N 1
ATOM 748 C CA . PHE A 1 102 ? 4.952 -9.866 2.027 1.00 97.50 102 PHE A CA 1
ATOM 749 C C . PHE A 1 102 ? 4.173 -10.585 3.136 1.00 97.50 102 PHE A C 1
ATOM 751 O O . PHE A 1 102 ? 3.987 -10.044 4.227 1.00 97.50 102 PHE A O 1
ATOM 758 N N . THR A 1 103 ? 3.757 -11.831 2.886 1.00 98.25 103 THR A N 1
ATOM 759 C CA . THR A 1 103 ? 2.967 -12.615 3.846 1.00 98.25 103 THR A CA 1
ATOM 760 C C . THR A 1 103 ? 3.741 -12.854 5.141 1.00 98.25 103 THR A C 1
ATOM 762 O O . THR A 1 103 ? 3.203 -12.645 6.230 1.00 98.25 103 THR A O 1
ATOM 765 N N . GLN A 1 104 ? 5.012 -13.249 5.036 1.00 98.12 104 GLN A N 1
ATOM 766 C CA . GLN A 1 104 ? 5.889 -13.479 6.182 1.00 98.12 104 GLN A CA 1
ATOM 767 C C . GLN A 1 104 ? 6.103 -12.195 6.988 1.00 98.12 104 GLN A C 1
ATOM 769 O O . GLN A 1 104 ? 5.960 -12.220 8.209 1.00 98.12 104 GLN A O 1
ATOM 774 N N . PHE A 1 105 ? 6.374 -11.066 6.326 1.00 97.88 105 PHE A N 1
ATOM 775 C CA . PHE A 1 105 ? 6.573 -9.782 6.998 1.00 97.88 105 PHE A CA 1
ATOM 776 C C . PHE A 1 105 ? 5.343 -9.335 7.784 1.00 97.88 105 PHE A C 1
ATOM 778 O O . PHE A 1 105 ? 5.435 -9.011 8.967 1.00 97.88 105 PHE A O 1
ATOM 785 N N . VAL A 1 106 ? 4.176 -9.350 7.138 1.00 97.88 106 VAL A N 1
ATOM 786 C CA . VAL A 1 106 ? 2.925 -8.918 7.765 1.00 97.88 106 VAL A CA 1
ATOM 787 C C . VAL A 1 106 ? 2.551 -9.829 8.935 1.00 97.88 106 VAL A C 1
ATOM 789 O O . VAL A 1 106 ? 2.142 -9.344 9.993 1.00 97.88 106 VAL A O 1
ATOM 792 N N . THR A 1 107 ? 2.735 -11.140 8.772 1.00 97.69 107 THR A N 1
ATOM 793 C CA . THR A 1 107 ? 2.453 -12.117 9.832 1.00 97.69 107 THR A CA 1
ATOM 794 C C . THR A 1 107 ? 3.419 -11.949 11.005 1.00 97.69 107 THR A C 1
ATOM 796 O O . THR A 1 107 ? 2.990 -11.969 12.157 1.00 97.69 107 THR A O 1
ATOM 799 N N . ALA A 1 108 ? 4.709 -11.711 10.743 1.00 97.75 108 ALA A N 1
ATOM 800 C CA . ALA A 1 108 ? 5.704 -11.422 11.778 1.00 97.75 108 ALA A CA 1
ATOM 801 C C . ALA A 1 108 ? 5.406 -10.112 12.525 1.00 97.75 108 ALA A C 1
ATOM 803 O O . ALA A 1 108 ? 5.701 -9.995 13.714 1.00 97.75 108 ALA A O 1
ATOM 804 N N . ALA A 1 109 ? 4.764 -9.149 11.859 1.00 96.81 109 ALA A N 1
ATOM 805 C CA . ALA A 1 109 ? 4.257 -7.938 12.492 1.00 96.81 109 ALA A CA 1
ATOM 806 C C . ALA A 1 109 ? 2.979 -8.178 13.326 1.00 96.81 109 ALA A C 1
ATOM 808 O O . ALA A 1 109 ? 2.513 -7.251 13.987 1.00 96.81 109 ALA A O 1
ATOM 809 N N . GLY A 1 110 ? 2.409 -9.389 13.320 1.00 97.00 110 GLY A N 1
ATOM 810 C CA . GLY A 1 110 ? 1.224 -9.763 14.093 1.00 97.00 110 GLY A CA 1
ATOM 811 C C . GLY A 1 110 ? -0.113 -9.436 13.423 1.00 97.00 110 GLY A C 1
ATOM 812 O O . GLY A 1 110 ? -1.116 -9.335 14.124 1.00 97.00 110 GLY A O 1
ATOM 813 N N . ALA A 1 111 ? -0.140 -9.232 12.101 1.00 97.69 111 ALA A N 1
ATOM 814 C CA . ALA A 1 111 ? -1.381 -9.029 11.348 1.00 97.69 111 ALA A CA 1
ATOM 815 C C . ALA A 1 111 ? -1.819 -10.300 10.607 1.00 97.69 111 ALA A C 1
ATOM 817 O O . ALA A 1 111 ? -1.000 -11.160 10.275 1.00 97.69 111 ALA A O 1
ATOM 818 N N . THR A 1 112 ? -3.108 -10.385 10.288 1.00 97.69 112 THR A N 1
ATOM 819 C CA . THR A 1 112 ? -3.673 -11.476 9.490 1.00 97.69 112 THR A CA 1
ATOM 820 C C . THR A 1 112 ? -3.685 -11.106 8.013 1.00 97.69 112 THR A C 1
ATOM 822 O O . THR A 1 112 ? -4.248 -10.087 7.614 1.00 97.69 112 THR A O 1
ATOM 825 N N . VAL A 1 113 ? -3.121 -11.979 7.181 1.00 98.25 113 VAL A N 1
ATOM 826 C CA . VAL A 1 113 ? -3.191 -11.863 5.722 1.00 98.25 113 VAL A CA 1
ATOM 827 C C . VAL A 1 113 ? -4.329 -12.735 5.204 1.00 98.25 113 VAL A C 1
ATOM 829 O O . VAL A 1 113 ? -4.364 -13.936 5.464 1.00 98.25 113 VAL A O 1
ATOM 832 N N . THR A 1 114 ? -5.255 -12.147 4.447 1.00 98.12 114 THR A N 1
ATOM 833 C CA . THR A 1 114 ? -6.329 -12.893 3.775 1.00 98.12 114 THR A CA 1
ATOM 834 C C . THR A 1 114 ? -6.194 -12.774 2.267 1.00 98.12 114 THR A C 1
ATOM 836 O O . THR A 1 114 ? -6.092 -11.669 1.748 1.00 98.12 114 THR A O 1
ATOM 839 N N . GLU A 1 115 ? -6.199 -13.897 1.552 1.00 98.19 115 GLU A N 1
ATOM 840 C CA . GLU A 1 115 ? -6.267 -13.868 0.091 1.00 98.19 115 GLU A CA 1
ATOM 841 C C . GLU A 1 115 ? -7.709 -13.609 -0.367 1.00 98.19 115 GLU A C 1
ATOM 843 O O . GLU A 1 115 ? -8.670 -14.137 0.202 1.00 98.19 115 GLU A O 1
ATOM 848 N N . ARG A 1 116 ? -7.857 -12.755 -1.377 1.00 96.81 116 ARG A N 1
ATOM 849 C CA . ARG A 1 116 ? -9.128 -12.297 -1.937 1.00 96.81 116 ARG A CA 1
ATOM 850 C C . ARG A 1 116 ? -9.049 -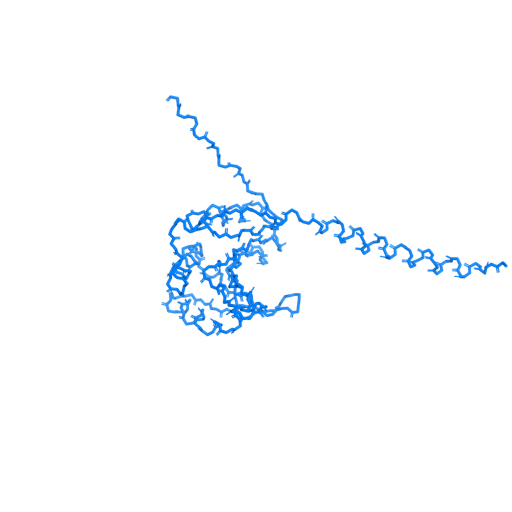12.269 -3.461 1.00 96.81 116 ARG A C 1
ATOM 852 O O . ARG A 1 116 ? -7.962 -12.290 -4.037 1.00 96.81 116 ARG A O 1
ATOM 859 N N . VAL A 1 117 ? -10.218 -12.215 -4.095 1.00 93.81 117 VAL A N 1
ATOM 860 C CA . VAL A 1 117 ? -10.366 -12.061 -5.545 1.00 93.81 117 VAL A CA 1
ATOM 861 C C . VAL A 1 117 ? -11.373 -10.951 -5.813 1.00 93.81 117 VAL A C 1
ATOM 863 O O . VAL A 1 117 ? -12.463 -10.954 -5.241 1.00 93.81 117 VAL A O 1
ATOM 866 N N . GLY A 1 118 ? -11.008 -10.017 -6.686 1.00 84.69 118 GLY A N 1
ATOM 867 C CA . GLY A 1 118 ? -11.832 -8.878 -7.078 1.00 84.69 118 GLY A CA 1
ATOM 868 C C . GLY A 1 118 ? -11.471 -8.456 -8.496 1.00 84.69 118 GLY A C 1
ATOM 869 O O . GLY A 1 118 ? -10.291 -8.374 -8.824 1.00 84.69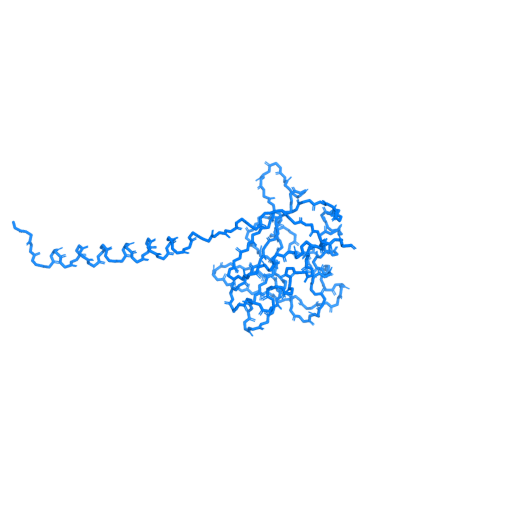 118 GLY A O 1
ATOM 870 N N . ASN A 1 119 ? -12.475 -8.239 -9.352 1.00 86.94 119 ASN A N 1
ATOM 871 C CA . ASN A 1 119 ? -12.283 -7.991 -10.790 1.00 86.94 119 ASN A CA 1
ATOM 872 C C . ASN A 1 119 ? -11.347 -9.021 -11.458 1.00 86.94 119 ASN A C 1
ATOM 874 O O . ASN A 1 119 ? -10.463 -8.650 -12.223 1.00 86.94 119 ASN A O 1
ATOM 878 N N . ASP A 1 120 ? -11.507 -10.301 -11.107 1.00 87.19 120 ASP A N 1
ATOM 879 C CA . ASP A 1 120 ? -10.685 -11.426 -11.584 1.00 87.19 120 ASP A CA 1
ATOM 880 C C . ASP A 1 120 ? -9.181 -11.338 -11.250 1.00 87.19 120 ASP A C 1
ATOM 882 O O . ASP A 1 120 ? -8.374 -12.113 -11.762 1.00 87.19 120 ASP A O 1
ATOM 886 N N . VAL A 1 121 ? -8.791 -10.436 -10.344 1.00 89.38 121 VAL A N 1
ATOM 887 C CA . VAL A 1 121 ? -7.418 -10.287 -9.853 1.00 89.38 121 VAL A CA 1
ATOM 888 C C . VAL A 1 121 ? -7.331 -10.787 -8.414 1.00 89.38 121 VAL A C 1
ATOM 890 O O . VAL A 1 121 ? -8.142 -10.424 -7.559 1.00 89.38 121 VAL A O 1
ATOM 893 N N . HIS A 1 122 ? -6.329 -11.624 -8.138 1.00 95.12 122 HIS A N 1
ATOM 894 C CA . HIS A 1 122 ? -6.006 -12.064 -6.783 1.00 95.12 122 HIS A CA 1
ATOM 895 C C . HIS A 1 122 ? -5.223 -10.984 -6.035 1.00 95.12 122 HIS A C 1
ATOM 897 O O . HIS A 1 122 ? -4.375 -10.300 -6.608 1.00 95.12 122 HIS A O 1
ATOM 903 N N . TYR A 1 123 ? -5.456 -10.857 -4.735 1.00 97.62 123 TYR A N 1
ATOM 904 C CA . TYR A 1 123 ? -4.692 -9.958 -3.875 1.00 97.62 123 TYR A CA 1
ATOM 905 C C . TYR A 1 123 ? -4.664 -10.467 -2.439 1.00 97.62 123 TYR A C 1
ATOM 907 O O . TYR A 1 123 ? -5.540 -11.215 -2.001 1.00 97.62 123 TYR A O 1
ATOM 915 N N . LEU A 1 124 ? -3.632 -10.066 -1.703 1.00 98.50 124 LEU A N 1
ATOM 916 C CA . LEU A 1 124 ? -3.544 -10.291 -0.266 1.00 98.50 124 LEU A CA 1
ATOM 917 C C . LEU A 1 124 ? -3.994 -9.032 0.464 1.00 98.50 124 LEU A C 1
ATOM 919 O O . LEU A 1 124 ? -3.492 -7.953 0.174 1.00 98.50 124 LEU A O 1
ATOM 923 N N . ARG A 1 125 ? -4.904 -9.170 1.424 1.00 98.50 125 ARG A N 1
ATOM 924 C CA . ARG A 1 125 ? -5.480 -8.058 2.181 1.00 98.50 125 ARG A CA 1
ATOM 925 C C . ARG A 1 125 ? -5.168 -8.163 3.665 1.00 98.50 125 ARG A C 1
ATOM 927 O O . ARG A 1 125 ? -5.337 -9.229 4.263 1.00 98.50 125 ARG A O 1
ATOM 934 N N . VAL A 1 126 ? -4.815 -7.020 4.247 1.00 98.56 126 VAL A N 1
ATOM 935 C CA . VAL A 1 126 ? -4.619 -6.797 5.685 1.00 98.56 126 VAL A CA 1
ATOM 936 C C . VAL A 1 126 ? -5.557 -5.682 6.135 1.00 98.56 126 VAL A C 1
ATOM 938 O O . VAL A 1 126 ? -5.510 -4.575 5.602 1.00 98.56 126 VAL A O 1
ATOM 941 N N . SER A 1 127 ? -6.428 -5.951 7.105 1.00 97.50 127 SER A N 1
ATOM 942 C CA . SER A 1 127 ? -7.446 -4.979 7.551 1.00 97.50 127 SER A CA 1
ATOM 943 C C . SER A 1 127 ? -7.770 -5.058 9.044 1.00 97.50 127 SER A C 1
ATOM 945 O O . SER A 1 127 ? -8.738 -4.457 9.505 1.00 97.50 127 SER A O 1
ATOM 947 N N . ASP A 1 128 ? -7.026 -5.860 9.799 1.00 95.00 128 ASP A N 1
ATOM 948 C CA . ASP A 1 128 ? -7.238 -6.120 11.224 1.00 95.00 128 ASP A CA 1
ATOM 949 C C . ASP A 1 128 ? -6.397 -5.212 12.136 1.00 95.00 128 ASP A C 1
ATOM 951 O O . ASP A 1 128 ? -6.434 -5.360 13.356 1.00 95.00 128 ASP A O 1
ATOM 955 N N . ARG A 1 129 ? -5.686 -4.232 11.562 1.00 93.06 129 ARG A N 1
ATOM 956 C CA . ARG A 1 129 ? -4.809 -3.312 12.291 1.00 93.06 129 ARG A CA 1
ATOM 957 C C . ARG A 1 129 ? -5.220 -1.845 12.164 1.00 93.06 129 ARG A C 1
ATOM 959 O O . ARG A 1 129 ? -5.654 -1.428 11.092 1.00 93.06 129 ARG A O 1
ATOM 966 N N . PRO A 1 130 ? -5.032 -1.035 13.223 1.00 91.62 130 PRO A N 1
ATOM 967 C CA . PRO A 1 130 ? -5.285 0.404 13.175 1.00 91.62 130 PRO A CA 1
ATOM 968 C C . PRO A 1 130 ? -4.157 1.201 12.496 1.00 91.62 130 PRO A C 1
ATOM 970 O O . PRO A 1 130 ? -4.383 2.313 12.032 1.00 91.62 130 PRO A O 1
ATOM 973 N N . ASP A 1 131 ? -2.943 0.655 12.426 1.00 96.31 131 ASP A N 1
ATOM 974 C CA . ASP A 1 131 ? -1.724 1.338 11.981 1.00 96.31 131 ASP A CA 1
ATOM 975 C C . ASP A 1 131 ? -1.257 0.891 10.585 1.00 96.31 131 ASP A C 1
ATOM 977 O O . ASP A 1 131 ? -0.059 0.794 10.317 1.00 96.31 131 ASP A O 1
ATOM 981 N N . LEU A 1 132 ? -2.202 0.650 9.667 1.00 97.81 132 LEU A N 1
ATOM 982 C CA . LEU A 1 132 ? -1.913 0.158 8.311 1.00 97.81 132 LEU A CA 1
ATOM 983 C C . LEU A 1 132 ? -0.895 1.029 7.560 1.00 97.81 132 LEU A C 1
ATOM 985 O O . LEU A 1 132 ? -0.021 0.489 6.891 1.00 97.81 132 LEU A O 1
ATOM 989 N N . ALA A 1 133 ? -0.963 2.358 7.708 1.00 97.50 133 ALA A N 1
ATOM 990 C CA . ALA A 1 133 ? -0.002 3.269 7.083 1.00 97.50 133 ALA A CA 1
ATOM 991 C C . ALA A 1 133 ? 1.436 2.965 7.527 1.00 97.50 133 ALA A C 1
ATOM 993 O O . ALA A 1 133 ? 2.332 2.889 6.690 1.00 97.50 133 ALA A O 1
ATOM 994 N N . LYS A 1 134 ? 1.645 2.746 8.832 1.00 97.81 134 LYS A N 1
ATOM 995 C CA . LYS A 1 134 ? 2.958 2.401 9.377 1.00 97.81 134 LYS A CA 1
ATOM 996 C C . LYS A 1 134 ? 3.411 1.023 8.902 1.00 97.81 134 LYS A C 1
ATOM 998 O O . LYS A 1 134 ? 4.564 0.876 8.519 1.00 97.81 134 LYS A O 1
ATOM 1003 N N . LEU A 1 135 ? 2.508 0.042 8.864 1.00 98.25 135 LEU A N 1
ATOM 1004 C CA . LEU A 1 135 ? 2.826 -1.294 8.358 1.00 98.25 135 LEU A CA 1
ATOM 1005 C C . LEU A 1 135 ? 3.334 -1.250 6.908 1.00 98.25 135 LEU A C 1
ATOM 1007 O O . LEU A 1 135 ? 4.348 -1.871 6.597 1.00 98.25 135 LEU A O 1
ATOM 1011 N N . GLY A 1 136 ? 2.667 -0.495 6.030 1.00 97.56 136 GLY A N 1
ATOM 1012 C CA . GLY A 1 136 ? 3.114 -0.353 4.646 1.00 97.56 136 GLY A CA 1
ATOM 1013 C C . GLY A 1 136 ? 4.400 0.457 4.502 1.00 97.56 136 GLY A C 1
ATOM 1014 O O . GLY A 1 136 ? 5.244 0.091 3.690 1.00 97.56 136 GLY A O 1
ATOM 1015 N N . GLN A 1 137 ? 4.593 1.512 5.304 1.00 97.44 137 GLN A N 1
ATOM 1016 C CA . GLN A 1 137 ? 5.874 2.226 5.368 1.00 97.44 137 GLN A CA 1
ATOM 1017 C C . GLN A 1 137 ? 7.006 1.266 5.747 1.00 97.44 137 GLN A C 1
ATOM 1019 O O . GLN A 1 137 ? 7.964 1.131 4.991 1.00 97.44 137 GLN A O 1
ATOM 1024 N N . ASP A 1 138 ? 6.865 0.554 6.869 1.00 97.44 138 ASP A N 1
ATOM 1025 C CA . ASP A 1 138 ? 7.879 -0.369 7.379 1.00 97.44 138 ASP A CA 1
ATOM 1026 C C . ASP A 1 138 ? 8.184 -1.475 6.350 1.00 97.44 138 ASP A C 1
ATOM 1028 O O . ASP A 1 138 ? 9.349 -1.813 6.144 1.00 97.44 138 ASP A O 1
ATOM 1032 N N . PHE A 1 139 ? 7.165 -1.990 5.647 1.00 96.19 139 PHE A N 1
ATOM 1033 C CA . PHE A 1 139 ? 7.345 -2.968 4.569 1.00 96.19 139 PHE A CA 1
ATOM 1034 C C . PHE A 1 139 ? 8.196 -2.412 3.421 1.00 96.19 139 PHE A C 1
ATOM 1036 O O . PHE A 1 139 ? 9.190 -3.029 3.036 1.00 96.19 139 PHE A O 1
ATOM 1043 N N . LEU A 1 140 ? 7.847 -1.230 2.898 1.00 95.19 140 LEU A N 1
ATOM 1044 C CA . LEU A 1 140 ? 8.578 -0.603 1.793 1.00 95.19 140 LEU A CA 1
ATOM 1045 C C . LEU A 1 140 ? 10.016 -0.232 2.182 1.00 95.19 140 LEU A C 1
ATOM 1047 O O . LEU A 1 140 ? 10.934 -0.397 1.378 1.00 95.19 140 LEU A O 1
ATOM 1051 N N . GLN A 1 141 ? 10.235 0.223 3.417 1.00 94.38 141 GLN A N 1
ATOM 1052 C CA . GLN A 1 141 ? 11.576 0.504 3.932 1.00 94.38 141 GLN A CA 1
ATOM 1053 C C . GLN A 1 141 ? 12.407 -0.773 4.089 1.00 94.38 141 GLN A C 1
ATOM 1055 O O . GLN A 1 141 ? 13.585 -0.790 3.734 1.00 94.38 141 GLN A O 1
ATOM 1060 N N . HIS A 1 142 ? 11.810 -1.842 4.621 1.00 92.88 142 HIS A N 1
ATOM 1061 C CA . HIS A 1 142 ? 12.522 -3.084 4.906 1.00 92.88 142 HIS A CA 1
ATOM 1062 C C . HIS A 1 142 ? 12.869 -3.862 3.631 1.00 92.88 142 HIS A C 1
ATOM 1064 O O . HIS A 1 142 ? 14.020 -4.253 3.458 1.00 92.88 142 HIS A O 1
ATOM 1070 N N . PHE A 1 143 ? 11.896 -4.066 2.737 1.00 90.56 143 PHE A N 1
ATOM 1071 C CA . PHE A 1 143 ? 12.064 -4.918 1.552 1.00 90.56 143 PHE A CA 1
ATOM 1072 C C . PHE A 1 143 ? 12.608 -4.195 0.331 1.00 90.56 143 PHE A C 1
ATOM 1074 O O . PHE A 1 143 ? 13.303 -4.805 -0.479 1.00 90.56 143 PHE A O 1
ATOM 1081 N N . TYR A 1 144 ? 12.280 -2.915 0.181 1.00 90.88 144 TYR A N 1
ATOM 1082 C CA . TYR A 1 144 ? 12.616 -2.152 -1.020 1.00 90.88 144 TYR A CA 1
ATOM 1083 C C . TYR A 1 144 ? 13.518 -0.956 -0.740 1.00 90.88 144 TYR A C 1
ATOM 1085 O O . TYR A 1 144 ? 13.794 -0.179 -1.652 1.00 90.88 144 TYR A O 1
ATOM 1093 N N . HIS A 1 145 ? 13.987 -0.819 0.505 1.00 91.75 145 HIS A N 1
ATOM 1094 C CA . HIS A 1 145 ? 14.925 0.219 0.929 1.00 91.75 145 HIS A CA 1
ATOM 1095 C C . HIS A 1 145 ? 14.475 1.636 0.559 1.00 91.75 145 HIS A C 1
ATOM 1097 O O . HIS A 1 145 ? 15.304 2.516 0.340 1.00 91.75 145 HIS A O 1
ATOM 1103 N N . VAL A 1 146 ? 13.158 1.855 0.499 1.00 91.94 146 VAL A N 1
ATOM 1104 C CA . VAL A 1 146 ? 12.582 3.167 0.205 1.00 91.94 146 VAL A CA 1
ATOM 1105 C C . VAL A 1 146 ? 12.930 4.120 1.347 1.00 91.94 146 VAL A C 1
ATOM 1107 O O . VAL A 1 146 ? 12.589 3.876 2.504 1.00 91.94 146 VAL A O 1
ATOM 1110 N N . GLY A 1 147 ? 13.629 5.205 1.037 1.00 91.75 147 GLY A N 1
ATOM 1111 C CA . GLY A 1 147 ? 13.950 6.276 1.972 1.00 91.75 147 GLY A CA 1
ATOM 1112 C C . GLY A 1 147 ? 12.739 7.153 2.308 1.00 91.75 147 GLY A C 1
ATOM 1113 O O . GLY A 1 147 ? 11.745 7.191 1.590 1.00 91.75 147 GLY A O 1
ATOM 1114 N N . GLN A 1 148 ? 12.828 7.918 3.400 1.00 92.50 148 GLN A N 1
ATOM 1115 C CA . GLN A 1 148 ? 11.761 8.849 3.811 1.00 92.50 148 GLN A CA 1
ATOM 1116 C C . GLN A 1 148 ? 11.524 9.989 2.807 1.00 92.50 148 GLN A C 1
ATOM 1118 O O . GLN A 1 148 ? 10.424 10.534 2.751 1.00 92.50 148 GLN A O 1
ATOM 1123 N N . GLU A 1 149 ? 12.535 10.319 2.002 1.00 91.94 149 GLU A N 1
ATOM 1124 C CA . GLU A 1 149 ? 12.486 11.389 0.999 1.00 91.94 149 GLU A CA 1
ATOM 1125 C C . GLU A 1 149 ? 12.275 10.873 -0.433 1.00 91.94 149 GLU A C 1
ATOM 1127 O O . GLU A 1 149 ? 12.071 11.677 -1.350 1.00 91.94 149 GLU A O 1
ATOM 1132 N N . ASP A 1 150 ? 12.296 9.549 -0.628 1.00 90.31 150 ASP A N 1
ATOM 1133 C CA . ASP A 1 150 ? 12.119 8.932 -1.940 1.00 90.31 150 ASP A CA 1
ATOM 1134 C C . ASP A 1 150 ? 10.732 9.254 -2.494 1.00 90.31 150 ASP A C 1
ATOM 1136 O O . ASP A 1 150 ? 9.719 9.201 -1.790 1.00 90.31 150 ASP A O 1
ATOM 1140 N N . LYS A 1 151 ? 10.694 9.599 -3.783 1.00 90.81 151 LYS A N 1
ATOM 1141 C CA . LYS A 1 151 ? 9.460 9.952 -4.484 1.00 90.81 151 LYS A CA 1
ATOM 1142 C C . LYS A 1 151 ? 8.843 8.710 -5.110 1.00 90.81 151 LYS A C 1
ATOM 1144 O O . LYS A 1 151 ? 9.445 8.074 -5.971 1.00 90.81 151 LYS A O 1
ATOM 1149 N N . LEU A 1 152 ? 7.625 8.401 -4.687 1.00 91.44 152 LEU A N 1
ATOM 1150 C CA . LEU A 1 152 ? 6.802 7.313 -5.196 1.00 91.44 152 LEU A CA 1
ATOM 1151 C C . LEU A 1 152 ? 5.709 7.890 -6.087 1.00 91.44 152 LEU A C 1
ATOM 1153 O O . LEU A 1 152 ? 5.099 8.904 -5.739 1.00 91.44 152 LEU A O 1
ATOM 1157 N N . GLN A 1 153 ? 5.449 7.241 -7.220 1.00 90.69 153 GLN A N 1
ATOM 1158 C CA . GLN A 1 153 ? 4.325 7.622 -8.067 1.00 90.69 153 GLN A CA 1
ATOM 1159 C C . GLN A 1 153 ? 3.024 7.204 -7.389 1.00 90.69 153 GLN A C 1
ATOM 1161 O O . GLN A 1 153 ? 2.871 6.043 -7.010 1.00 90.69 153 GLN A O 1
ATOM 1166 N N . LEU A 1 154 ? 2.104 8.152 -7.244 1.00 91.88 154 LEU A N 1
ATOM 1167 C CA . LEU A 1 154 ? 0.811 7.960 -6.611 1.00 91.88 154 LEU A CA 1
ATOM 1168 C C . LEU A 1 154 ? -0.284 7.851 -7.667 1.00 91.88 154 LEU A C 1
ATOM 1170 O O . LEU A 1 154 ? -0.404 8.698 -8.550 1.00 91.88 154 LEU A O 1
ATOM 1174 N N . ILE A 1 155 ? -1.136 6.846 -7.509 1.00 90.56 155 ILE A N 1
ATOM 1175 C CA . ILE A 1 155 ? -2.394 6.721 -8.232 1.00 90.56 155 ILE A CA 1
ATOM 1176 C C . ILE A 1 155 ? -3.545 6.832 -7.240 1.00 90.56 155 ILE A C 1
ATOM 1178 O O . ILE A 1 155 ? -3.534 6.154 -6.217 1.00 90.56 155 ILE A O 1
ATOM 1182 N N . ILE A 1 156 ? -4.536 7.676 -7.532 1.00 89.94 156 ILE A N 1
ATOM 1183 C CA . ILE A 1 156 ? -5.744 7.853 -6.712 1.00 89.94 156 ILE A CA 1
ATOM 1184 C C . ILE A 1 156 ? -6.984 7.521 -7.529 1.00 89.94 156 ILE A C 1
ATOM 1186 O O . ILE A 1 156 ? -7.055 7.799 -8.725 1.00 89.94 156 ILE A O 1
ATOM 1190 N N . THR A 1 157 ? -7.985 6.939 -6.877 1.00 89.25 157 THR A N 1
ATOM 1191 C CA . THR A 1 157 ? -9.307 6.721 -7.456 1.00 89.25 157 THR A CA 1
ATOM 1192 C C . THR A 1 157 ? -10.392 6.952 -6.409 1.00 89.25 157 THR A C 1
ATOM 1194 O O . THR A 1 157 ? -10.360 6.389 -5.314 1.00 89.25 157 THR A O 1
ATOM 1197 N N . ASP A 1 158 ? -11.358 7.795 -6.777 1.00 86.25 158 ASP A N 1
ATOM 1198 C CA . ASP A 1 158 ? -12.625 8.008 -6.075 1.00 86.25 158 ASP A CA 1
ATOM 1199 C C . ASP A 1 158 ? -12.520 8.469 -4.605 1.00 86.25 158 ASP A C 1
ATOM 1201 O O . ASP A 1 158 ? -13.328 8.064 -3.770 1.00 86.25 158 ASP A O 1
ATOM 1205 N N . PHE A 1 159 ? -11.556 9.336 -4.264 1.00 84.75 159 PHE A N 1
ATOM 1206 C CA . PHE A 1 159 ? -11.553 10.100 -3.003 1.00 84.75 159 PHE A CA 1
ATOM 1207 C C . PHE A 1 159 ? -10.823 11.447 -3.145 1.00 84.75 159 PHE A C 1
ATOM 1209 O O . PHE A 1 159 ? -10.072 11.662 -4.098 1.00 84.75 159 PHE A O 1
ATOM 1216 N N . GLU A 1 160 ? -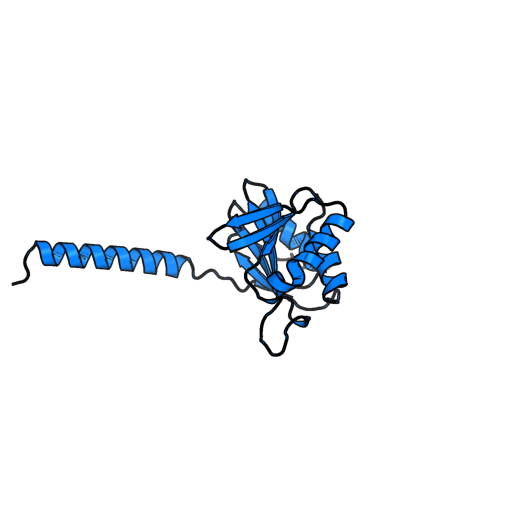11.035 12.364 -2.196 1.00 82.00 160 GLU A N 1
ATOM 1217 C CA . GLU A 1 160 ? -10.460 13.711 -2.242 1.00 82.00 160 GLU A CA 1
ATOM 1218 C C . GLU A 1 160 ? -9.270 13.862 -1.290 1.00 82.00 160 GLU A C 1
ATOM 1220 O O . GLU A 1 160 ? -9.386 13.740 -0.068 1.00 82.00 160 GLU A O 1
ATOM 1225 N N . LEU A 1 161 ? -8.117 14.237 -1.845 1.00 80.88 161 LEU A N 1
ATOM 1226 C CA . LEU A 1 161 ? -7.017 14.780 -1.059 1.00 80.88 161 LEU A CA 1
ATOM 1227 C C . LEU A 1 161 ? -7.279 16.256 -0.772 1.00 80.88 161 LEU A C 1
ATOM 1229 O O . LEU A 1 161 ? -7.161 17.106 -1.657 1.00 80.88 161 LEU A O 1
ATOM 1233 N N . LYS A 1 162 ? -7.583 16.590 0.486 1.00 74.00 162 LYS A N 1
ATOM 1234 C CA . LYS A 1 162 ? -7.580 17.997 0.899 1.00 74.00 162 LYS A CA 1
ATOM 1235 C C . LYS A 1 162 ? -6.168 18.566 0.705 1.00 74.00 162 LYS A C 1
ATOM 1237 O O . LYS A 1 162 ? -5.211 17.945 1.182 1.00 74.00 162 LYS A O 1
ATOM 1242 N N . PRO A 1 163 ? -6.021 19.735 0.054 1.00 60.31 163 PRO A N 1
ATOM 1243 C CA . PRO A 1 163 ? -4.722 20.367 -0.091 1.00 60.31 163 PRO A CA 1
ATOM 1244 C C . PRO A 1 163 ? -4.099 20.570 1.288 1.00 60.31 163 PRO A C 1
ATOM 1246 O O . PRO A 1 163 ? -4.788 20.961 2.233 1.00 60.31 163 PRO A O 1
ATOM 1249 N N . LYS A 1 164 ? -2.790 20.331 1.399 1.00 55.50 164 LYS A N 1
ATOM 1250 C CA . LYS A 1 164 ? -2.017 20.730 2.578 1.00 55.50 164 LYS A CA 1
ATOM 1251 C C . LYS A 1 164 ? -2.184 22.244 2.687 1.00 55.50 164 LYS A C 1
ATOM 1253 O O . LYS A 1 164 ? -1.668 22.975 1.843 1.00 55.50 164 LYS A O 1
ATOM 1258 N N . THR A 1 165 ? -2.982 22.720 3.641 1.00 47.56 165 THR A N 1
ATOM 1259 C CA . THR A 1 165 ? -3.151 24.155 3.862 1.00 47.56 165 THR A CA 1
ATOM 1260 C C . THR A 1 165 ? -1.755 24.702 4.106 1.00 47.56 165 THR A C 1
ATOM 1262 O O . THR A 1 165 ? -1.121 24.326 5.090 1.00 47.56 165 THR A O 1
ATOM 1265 N N . ALA A 1 166 ? -1.226 25.502 3.177 1.00 43.91 166 ALA A N 1
ATOM 1266 C CA . ALA A 1 166 ? 0.067 26.130 3.373 1.00 43.91 166 ALA A CA 1
ATOM 1267 C C . ALA A 1 166 ? -0.048 26.954 4.653 1.00 43.91 166 ALA A C 1
ATOM 1269 O O . ALA A 1 166 ? -0.834 27.905 4.706 1.00 43.91 166 ALA A O 1
ATOM 1270 N N . THR A 1 167 ? 0.674 26.554 5.698 1.00 40.09 167 THR A N 1
ATOM 1271 C CA . THR A 1 167 ? 0.808 27.352 6.907 1.00 40.09 167 THR A CA 1
ATOM 1272 C C . THR A 1 167 ? 1.433 28.667 6.464 1.00 40.09 167 THR A C 1
ATOM 1274 O O . THR A 1 167 ? 2.634 28.745 6.210 1.00 40.09 167 THR A O 1
ATOM 1277 N N . LYS A 1 168 ? 0.607 29.700 6.270 1.00 36.28 168 LYS A N 1
ATOM 1278 C CA . LYS A 1 168 ? 1.105 31.067 6.202 1.00 36.28 168 LYS A CA 1
ATOM 1279 C C . LYS A 1 168 ? 1.669 31.335 7.586 1.00 36.28 168 LYS A C 1
ATOM 1281 O O . LYS A 1 168 ? 0.905 31.526 8.526 1.00 36.28 168 LYS A O 1
ATOM 1286 N N . ASN A 1 169 ? 2.990 31.268 7.703 1.00 39.34 169 ASN A N 1
ATOM 1287 C CA . ASN A 1 169 ? 3.688 31.853 8.834 1.00 39.34 169 ASN A CA 1
ATOM 1288 C C . ASN A 1 169 ? 3.319 33.342 8.824 1.00 39.34 169 ASN A C 1
ATOM 1290 O O . ASN A 1 169 ? 3.665 34.051 7.876 1.00 39.34 169 ASN A O 1
ATOM 1294 N N . ILE A 1 170 ? 2.515 33.752 9.805 1.00 46.16 170 ILE A N 1
ATOM 1295 C CA . ILE A 1 170 ? 2.280 35.154 10.155 1.00 46.16 170 ILE A CA 1
ATOM 1296 C C . ILE A 1 170 ? 3.316 35.509 11.213 1.00 46.16 170 ILE A C 1
ATOM 1298 O O . ILE A 1 170 ? 3.483 34.680 12.137 1.00 46.16 170 ILE A O 1
#

Radius of gyration: 20.27 Å; chains: 1; bounding box: 52×50×63 Å

pLDDT: mean 83.38, std 17.61, range [35.75, 98.56]

Sequence (170 aa):
MLSAKSIATILAVAAVVALIVGCARRFTLNTDGGLVTLGDFPQLLSALSTTGGNGSFWVVLVPNTARDDGNYANLQYSIEGGRVGMDWVLLAKRNVEDKEAFTQFVTAAGATVTERVGNDVHYLRVSDRPDLAKLGQDFLQHFYHVGQEDKLQLIITDFELKPKTATKNI

Secondary structure (DSSP, 8-state):
---HHHHHHHHHHHHHHHHHHHHHHHT----EEEEE-GGGHHHHHHHHHHH--TT-EEEEEEGGG--TT-PPEEEEEEEETTEEEEEEETTSHHHHHTHHHHHHHHHHTTPPPEEEEETTEEEEEE-S-S-HHHHHHHHHHHHH---TT--EEEEEES------------

Foldseek 3Di:
DDDPVNVVVVVVVVVVVCVVVVVVVVVPPPFFPDWDFLVCLVLVQVQCLPFNDAFWKKKWWQVLPQDVVRFTFIWMWGDHPSFIKIKQWCPTPVSVVCVVVLCVLCVVVVWDWDWDADPNTIIIITGPDPPRSVSVSCVCCPPRVGDRPHIIGMTTDGTDRDPPPPPPPD